Protein AF-A0A9W7DA42-F1 (afdb_monomer)

Sequence (149 aa):
MSKRFKSPNGPFHMNFDGLHAQIKSKHAKTRTVRSLLVSHLFVELWRIIEDDKSFDKTMFHQLSESDREVMAYALKRCKIESREFKKAYNLSIGHHVDRLNMIQSAMKIGNDAPELKSEMKQILNKLYDKGVFSHQIYTQFKKYLHENA

Mean predicted aligned error: 7.53 Å

Solvent-accessible surface area (backbone atoms only — not comparable to full-atom values): 8700 Å² total; per-residue (Å²): 137,85,78,80,77,76,64,90,49,40,67,29,43,80,45,70,61,84,48,40,41,31,39,27,33,72,89,42,81,86,43,70,78,44,74,49,82,52,54,70,65,53,57,52,52,47,45,38,38,71,74,69,69,45,77,63,67,66,58,56,71,70,46,52,73,66,54,51,53,52,47,57,52,46,31,63,56,22,48,54,85,52,70,64,55,53,52,53,53,52,49,60,52,45,54,50,53,53,50,46,54,51,48,54,53,42,42,74,76,69,52,78,54,68,66,54,59,52,50,50,54,52,48,53,52,53,41,45,78,70,60,74,54,54,73,68,60,53,52,53,53,53,49,56,56,62,77,74,106

Secondary structure (DSSP, 8-state):
-------SS-SEEEEEETTEEEEEESS-TT-EEEEEE--HHHHHHHHHHHTS----HHHHHHS-HHHHHHHHHHHHHHT---HHHHHHHHHHHHHHHHHHHHHHHHHHTT---HHHHHHHHHHHHHHHHTTSS-HHHHHHHHHHHHHT-

pLDDT: mean 87.14, std 13.24, range [35.12, 97.69]

Structure (mmCIF, N/CA/C/O backbone):
data_AF-A0A9W7DA42-F1
#
_entry.id   AF-A0A9W7DA42-F1
#
loop_
_atom_site.group_PDB
_atom_site.id
_atom_site.type_symbol
_atom_site.label_atom_id
_atom_site.label_alt_id
_atom_site.label_comp_id
_atom_site.label_asym_id
_atom_site.label_entity_id
_atom_site.label_seq_id
_atom_site.pdbx_PDB_ins_code
_atom_site.Cartn_x
_atom_site.Cartn_y
_atom_site.Cartn_z
_atom_site.occupancy
_atom_site.B_iso_or_equiv
_atom_site.auth_seq_id
_atom_site.auth_comp_id
_atom_site.auth_asym_id
_atom_site.auth_atom_id
_atom_site.pdbx_PDB_model_num
ATOM 1 N N . MET A 1 1 ? -18.629 15.992 36.116 1.00 35.12 1 MET A N 1
ATOM 2 C CA . MET A 1 1 ? -17.876 16.243 34.863 1.00 35.12 1 MET A CA 1
ATOM 3 C C . MET A 1 1 ? -17.207 14.947 34.415 1.00 35.12 1 MET A C 1
ATOM 5 O O . MET A 1 1 ? -16.289 14.487 35.079 1.00 35.12 1 MET A O 1
ATOM 9 N N . SER A 1 2 ? -17.710 14.308 33.354 1.00 35.12 2 SER A N 1
ATOM 10 C CA . SER A 1 2 ? -17.179 13.029 32.859 1.00 35.12 2 SER A CA 1
ATOM 11 C C . SER A 1 2 ? -15.866 13.254 32.100 1.00 35.12 2 SER A C 1
ATOM 13 O O . SER A 1 2 ? -15.833 13.981 31.104 1.00 35.12 2 SER A O 1
ATOM 15 N N . LYS A 1 3 ? -14.769 12.661 32.588 1.00 38.84 3 LYS A N 1
ATOM 16 C CA . LYS A 1 3 ? -13.473 12.658 31.901 1.00 38.84 3 LYS A CA 1
ATOM 17 C C . LYS A 1 3 ? -13.620 11.825 30.624 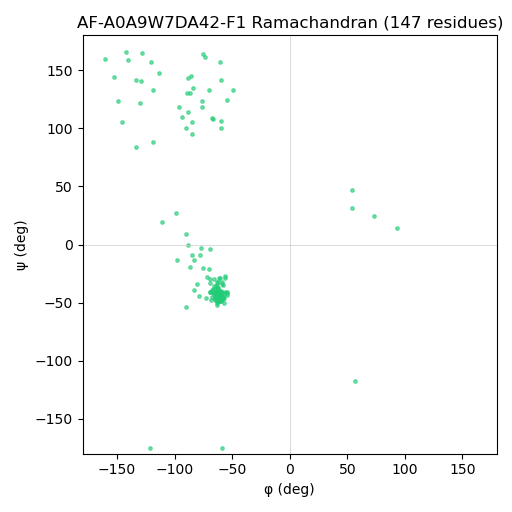1.00 38.84 3 LYS A C 1
ATOM 19 O O . LYS A 1 3 ? -13.731 10.605 30.685 1.00 38.84 3 LYS A O 1
ATOM 24 N N . ARG A 1 4 ? -13.620 12.483 29.458 1.00 43.50 4 ARG A N 1
ATOM 25 C CA . ARG A 1 4 ? -13.501 11.816 28.152 1.00 43.50 4 ARG A CA 1
ATOM 26 C C . ARG A 1 4 ? -12.177 11.051 28.118 1.00 43.50 4 ARG A C 1
ATOM 28 O O . ARG A 1 4 ? -11.130 11.644 27.865 1.00 43.50 4 ARG A O 1
ATOM 35 N N . PHE A 1 5 ? -12.229 9.743 28.346 1.00 40.16 5 PHE A N 1
ATOM 36 C CA . PHE A 1 5 ? -11.137 8.843 28.002 1.00 40.16 5 PHE A CA 1
ATOM 37 C C . PHE A 1 5 ? -10.909 8.949 26.490 1.00 40.16 5 PHE A C 1
ATOM 39 O O . PHE A 1 5 ? -11.727 8.501 25.685 1.00 40.16 5 PHE A O 1
ATOM 46 N N . LYS A 1 6 ? -9.825 9.618 26.084 1.00 46.28 6 LYS A N 1
ATOM 47 C CA . LYS A 1 6 ? -9.362 9.574 24.697 1.00 46.28 6 LYS A CA 1
ATOM 48 C C . LYS A 1 6 ? -8.885 8.144 24.455 1.00 46.28 6 LYS A C 1
ATOM 50 O O . LYS A 1 6 ? -7.878 7.734 25.019 1.00 46.28 6 LYS A O 1
ATOM 55 N N . SER A 1 7 ? -9.646 7.384 23.668 1.00 48.91 7 SER A N 1
ATOM 56 C CA . SER A 1 7 ? -9.208 6.085 23.151 1.00 48.91 7 SER A CA 1
ATOM 57 C C . SER A 1 7 ? -7.811 6.254 22.532 1.00 48.91 7 SER A C 1
ATOM 59 O O . SER A 1 7 ? -7.622 7.217 21.783 1.00 48.91 7 SER A O 1
ATOM 61 N N . PRO A 1 8 ? -6.841 5.372 22.834 1.00 57.50 8 PRO A N 1
ATOM 62 C CA . PRO A 1 8 ? -5.503 5.448 22.239 1.00 57.50 8 PRO A CA 1
ATOM 63 C C . PRO A 1 8 ? -5.553 5.310 20.709 1.00 57.50 8 PRO A C 1
ATOM 65 O O . PRO A 1 8 ? -4.759 5.920 19.997 1.00 57.50 8 PRO A O 1
ATOM 68 N N . ASN A 1 9 ? -6.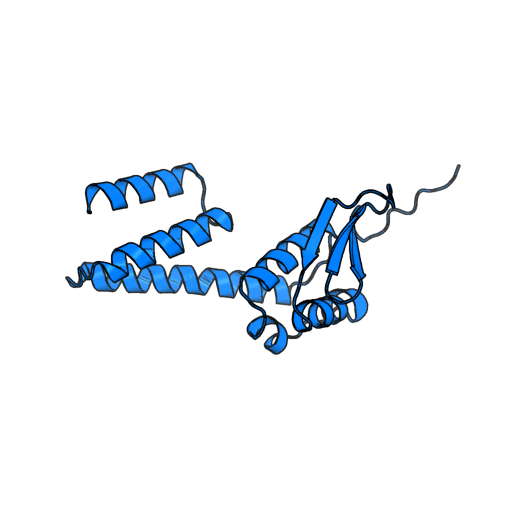559 4.597 20.199 1.00 61.22 9 ASN A N 1
ATOM 69 C CA . ASN A 1 9 ? -6.801 4.405 18.774 1.00 61.22 9 ASN A CA 1
ATOM 70 C C . ASN A 1 9 ? -7.632 5.590 18.239 1.00 61.22 9 ASN A C 1
ATOM 72 O O . ASN A 1 9 ? -8.518 6.094 18.933 1.00 61.22 9 ASN A O 1
ATOM 76 N N . GLY A 1 10 ? -7.398 6.030 17.002 1.00 67.62 10 GLY A N 1
ATOM 77 C CA . GLY A 1 10 ? -7.943 7.265 16.416 1.00 67.62 10 GLY A CA 1
ATOM 78 C C . GLY A 1 10 ? -9.476 7.376 16.354 1.00 67.62 10 GLY A C 1
ATOM 79 O O . GLY A 1 10 ? -10.196 6.512 16.844 1.00 67.62 10 GLY A O 1
ATOM 80 N N . PRO A 1 11 ? -10.030 8.436 15.732 1.00 83.88 11 PRO A N 1
ATOM 81 C CA . PRO A 1 11 ? -11.481 8.660 15.690 1.00 83.88 11 PRO A CA 1
ATOM 82 C C . PRO A 1 11 ? -12.241 7.641 14.822 1.00 83.88 11 PRO A C 1
ATOM 84 O O . PRO A 1 11 ? -13.470 7.683 14.774 1.00 83.88 11 PRO A O 1
ATOM 87 N N . PHE A 1 12 ? -11.529 6.738 14.146 1.00 90.00 12 PHE A N 1
ATOM 88 C CA . PHE A 1 12 ? -12.083 5.714 13.271 1.00 90.00 12 PHE A CA 1
ATOM 89 C C . PHE A 1 12 ? -11.709 4.312 13.755 1.00 90.00 12 PHE A C 1
ATOM 91 O O . PHE A 1 12 ? -10.733 4.142 14.484 1.00 90.00 12 PHE A O 1
ATOM 98 N N . HIS A 1 13 ? -12.507 3.331 13.356 1.00 91.12 13 HIS A N 1
ATOM 99 C CA . HIS A 1 13 ? -12.227 1.906 13.510 1.00 91.12 13 HIS A CA 1
ATOM 100 C C . HIS A 1 13 ? -12.693 1.172 12.254 1.00 91.12 13 HIS A C 1
ATOM 102 O O . HIS A 1 13 ? -13.535 1.692 11.509 1.00 91.12 13 HIS A O 1
ATOM 108 N N . MET A 1 14 ? -12.139 -0.013 12.029 1.00 92.31 14 MET A N 1
ATOM 109 C CA . MET A 1 14 ? -12.608 -0.913 10.989 1.00 92.31 14 MET A CA 1
ATOM 110 C C . MET A 1 14 ? -13.718 -1.804 11.543 1.00 92.31 14 MET A C 1
ATOM 112 O O . MET A 1 14 ? -13.688 -2.210 12.699 1.00 92.31 14 MET A O 1
ATOM 116 N N . ASN A 1 15 ? -14.706 -2.085 10.710 1.00 93.31 15 ASN A N 1
ATOM 117 C CA . ASN A 1 15 ? -15.757 -3.054 10.959 1.00 93.31 15 ASN A CA 1
ATOM 118 C C . ASN A 1 15 ? -15.844 -3.985 9.752 1.00 93.31 15 ASN A C 1
ATOM 120 O O . ASN A 1 15 ? -15.768 -3.509 8.620 1.00 93.31 15 ASN A O 1
ATOM 124 N N . PHE A 1 16 ? -16.060 -5.272 9.993 1.00 93.75 16 PHE A N 1
ATOM 125 C CA . PHE A 1 16 ? -16.197 -6.271 8.939 1.00 93.75 16 PHE A CA 1
ATOM 126 C C . PHE A 1 16 ? -17.575 -6.918 9.000 1.00 93.75 16 PHE A C 1
ATOM 128 O O . PHE A 1 16 ? -18.022 -7.320 10.071 1.00 93.75 16 PHE A O 1
ATOM 135 N N . ASP A 1 17 ? -18.223 -7.022 7.845 1.00 93.00 17 ASP A N 1
ATOM 136 C CA . ASP A 1 17 ? -19.399 -7.861 7.618 1.00 93.00 17 ASP A CA 1
ATOM 137 C C . ASP A 1 17 ? -19.037 -8.894 6.541 1.00 93.00 17 ASP A C 1
ATOM 139 O O . ASP A 1 17 ? -19.081 -8.629 5.334 1.00 93.00 17 ASP A O 1
ATOM 143 N N . GLY A 1 18 ? -18.486 -10.022 6.995 1.00 93.62 18 GLY A N 1
ATOM 144 C CA . GLY A 1 18 ? -17.739 -10.940 6.139 1.00 93.62 18 GLY A CA 1
ATOM 145 C C . GLY A 1 18 ? -16.574 -10.226 5.444 1.00 93.62 18 GLY A C 1
ATOM 146 O O . GLY A 1 18 ? -15.673 -9.703 6.098 1.00 93.62 18 GLY A O 1
ATOM 147 N N . LEU A 1 19 ? -16.616 -10.183 4.111 1.00 94.75 19 LEU A N 1
ATOM 148 C CA . LEU A 1 19 ? -15.619 -9.515 3.265 1.00 94.75 19 LEU A CA 1
ATOM 149 C C . LEU A 1 19 ? -15.915 -8.028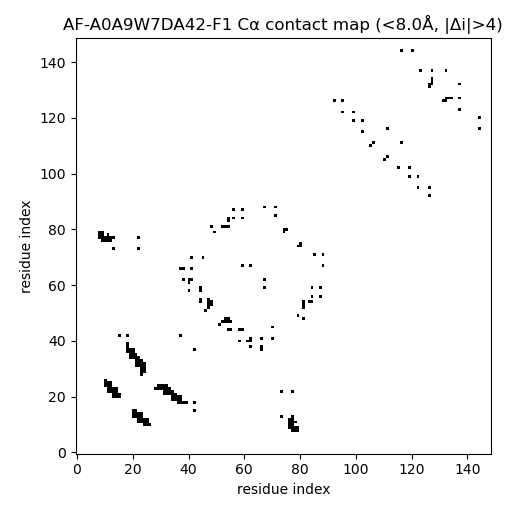 3.007 1.00 94.75 19 LEU A C 1
ATOM 151 O O . LEU A 1 19 ? -15.151 -7.355 2.317 1.00 94.75 19 LEU A O 1
ATOM 155 N N . HIS A 1 20 ? -17.011 -7.490 3.545 1.00 95.06 20 HIS A N 1
ATOM 156 C CA . HIS A 1 20 ? -17.296 -6.062 3.460 1.00 95.06 20 HIS A CA 1
ATOM 157 C C . HIS A 1 20 ? -16.589 -5.318 4.594 1.00 95.06 20 HIS A C 1
ATOM 159 O O . HIS A 1 20 ? -17.025 -5.348 5.746 1.00 95.06 20 HIS A O 1
ATOM 165 N N . ALA A 1 21 ? -15.508 -4.615 4.256 1.00 94.25 21 ALA A N 1
ATOM 166 C CA . ALA A 1 21 ? -14.754 -3.776 5.178 1.00 94.25 21 ALA A CA 1
ATOM 167 C C . ALA A 1 21 ? -15.318 -2.349 5.202 1.00 94.25 21 ALA A C 1
ATOM 169 O O . ALA A 1 21 ? -15.503 -1.706 4.165 1.00 94.25 21 ALA A O 1
ATOM 170 N N . GLN A 1 22 ? -15.568 -1.830 6.402 1.00 94.00 22 GLN A N 1
ATOM 171 C CA . GLN A 1 22 ? -16.158 -0.517 6.638 1.00 94.00 22 GLN A CA 1
ATOM 172 C C . GLN A 1 22 ? -15.332 0.278 7.645 1.00 94.00 22 GLN A C 1
ATOM 174 O O . GLN A 1 22 ? -15.206 -0.107 8.803 1.00 94.00 22 GLN A O 1
ATOM 179 N N . ILE A 1 23 ? -14.851 1.454 7.247 1.00 92.56 23 ILE A N 1
ATOM 180 C CA . ILE A 1 23 ? -14.219 2.400 8.172 1.00 92.56 23 ILE A CA 1
ATOM 181 C C . ILE A 1 23 ? -15.309 3.299 8.750 1.00 92.56 23 ILE A C 1
ATOM 183 O O . ILE A 1 23 ? -15.905 4.109 8.032 1.00 92.56 23 ILE A O 1
ATOM 187 N N . LYS A 1 24 ? -15.558 3.185 10.056 1.00 90.94 24 LYS A N 1
ATOM 188 C CA . LYS A 1 24 ? -16.628 3.903 10.764 1.00 90.94 24 LYS A CA 1
ATOM 189 C C . LYS A 1 24 ? -16.077 4.915 11.756 1.00 90.94 24 LYS A C 1
ATOM 191 O O . LYS A 1 24 ? -15.026 4.719 12.366 1.00 90.94 24 LYS A O 1
ATOM 196 N N . SER A 1 25 ? -16.810 6.012 11.942 1.00 87.75 25 SER A N 1
ATOM 197 C CA . SER A 1 25 ? -16.527 6.965 13.021 1.00 87.75 25 SER A CA 1
ATOM 198 C C . SER A 1 25 ? -16.875 6.355 14.377 1.00 87.75 25 SER A C 1
ATOM 200 O O . SER A 1 25 ? -17.977 5.846 14.570 1.00 87.75 25 SER A O 1
ATOM 202 N N . LYS A 1 26 ? -15.973 6.468 15.356 1.00 81.38 26 LYS A N 1
ATOM 203 C CA . LYS A 1 26 ? -16.246 6.059 16.744 1.00 81.38 26 LYS A CA 1
ATOM 204 C C . LYS A 1 26 ? -17.329 6.913 17.408 1.00 81.38 26 LYS A C 1
ATOM 206 O O . LYS A 1 26 ? -18.036 6.435 18.287 1.00 81.38 26 LYS A O 1
ATOM 211 N N . HIS A 1 27 ? -17.450 8.177 17.000 1.00 79.25 27 HIS A N 1
ATOM 212 C CA . HIS A 1 27 ? -18.349 9.155 17.626 1.00 79.25 27 HIS A CA 1
ATOM 213 C C . HIS A 1 27 ? -19.684 9.326 16.894 1.00 79.25 27 HIS A C 1
ATOM 215 O O . HIS A 1 27 ? -20.609 9.909 17.445 1.00 79.25 27 HIS A O 1
ATOM 221 N N . ALA A 1 28 ? -19.793 8.813 15.670 1.00 76.94 28 ALA A N 1
ATOM 222 C CA . ALA A 1 28 ? -21.021 8.813 14.887 1.00 76.94 28 ALA A CA 1
ATOM 223 C C . ALA A 1 28 ? -21.200 7.413 14.296 1.00 76.94 28 ALA A C 1
ATOM 225 O O . ALA A 1 28 ? -20.772 7.158 13.173 1.00 76.94 28 ALA A O 1
ATOM 226 N N . LYS A 1 29 ? -21.783 6.499 15.087 1.00 64.69 29 LYS A N 1
ATOM 227 C CA . LYS A 1 29 ? -21.857 5.056 14.781 1.00 64.69 29 LYS A CA 1
ATOM 228 C C . LYS A 1 29 ? -22.513 4.739 13.429 1.00 64.69 29 LYS A C 1
ATOM 230 O O . LYS A 1 29 ? -22.175 3.732 12.819 1.00 64.69 29 LYS A O 1
ATOM 235 N N . THR A 1 30 ? -23.407 5.602 12.946 1.00 69.69 30 THR A N 1
ATOM 236 C CA . THR A 1 30 ? -24.086 5.465 11.646 1.00 69.69 30 THR A CA 1
ATOM 237 C C . THR A 1 30 ? -23.262 5.983 10.466 1.00 69.69 30 THR A C 1
ATOM 239 O O 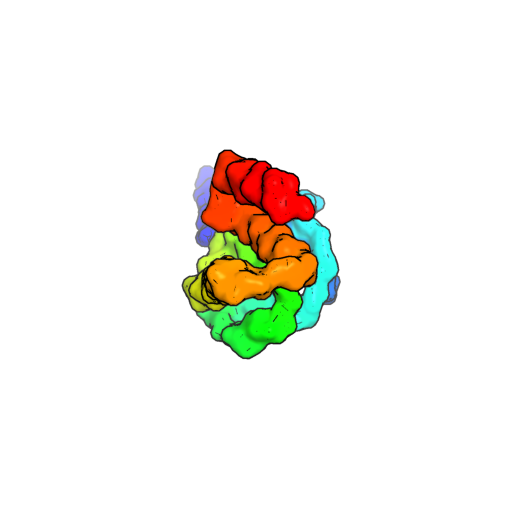. THR A 1 30 ? -23.588 5.703 9.316 1.00 69.69 30 THR A O 1
ATOM 242 N N . ARG A 1 31 ? -22.180 6.733 10.713 1.00 78.50 31 ARG A N 1
ATOM 243 C CA . ARG A 1 31 ? -21.377 7.345 9.654 1.00 78.50 31 ARG A CA 1
ATOM 244 C C . ARG A 1 31 ? -20.256 6.412 9.209 1.00 78.50 31 ARG A C 1
ATOM 246 O O . ARG A 1 31 ? -19.177 6.369 9.813 1.00 78.50 31 ARG A O 1
ATOM 253 N N . THR A 1 32 ? -20.498 5.747 8.088 1.00 83.38 32 THR A N 1
ATOM 254 C CA . THR A 1 32 ? -19.466 5.071 7.300 1.00 83.38 32 THR A CA 1
ATOM 255 C C . THR A 1 32 ? -18.672 6.109 6.514 1.00 83.38 32 THR A C 1
ATOM 257 O O . THR A 1 32 ? -19.230 6.907 5.766 1.00 83.38 32 THR A O 1
ATOM 260 N N . VAL A 1 33 ? -17.355 6.130 6.710 1.00 84.94 33 VAL A N 1
ATOM 261 C CA . VAL A 1 33 ? -16.438 6.996 5.954 1.00 84.94 33 VAL A CA 1
ATOM 262 C C . VAL A 1 33 ? -16.072 6.350 4.630 1.00 84.94 33 VAL A C 1
ATOM 264 O O . VAL A 1 33 ? -15.948 7.035 3.619 1.00 84.94 33 VAL A O 1
ATOM 267 N N . ARG A 1 34 ? -15.876 5.030 4.647 1.00 87.94 34 ARG A N 1
ATOM 268 C CA . ARG A 1 34 ? -15.564 4.247 3.459 1.00 87.94 34 ARG A CA 1
ATOM 269 C C . ARG A 1 34 ? -16.041 2.814 3.640 1.00 87.94 34 ARG A C 1
ATOM 271 O O . ARG A 1 34 ? -15.963 2.296 4.751 1.00 87.94 34 ARG A O 1
ATOM 278 N N . SER A 1 35 ? -16.520 2.212 2.561 1.00 91.38 35 SER A N 1
ATOM 279 C CA . SER A 1 35 ? -16.907 0.805 2.486 1.00 91.38 35 SER A CA 1
ATOM 280 C C . SER A 1 35 ? -16.325 0.212 1.216 1.00 91.38 35 SER A C 1
ATOM 282 O O . SER A 1 35 ? -16.293 0.900 0.195 1.00 91.38 35 SER A O 1
ATOM 284 N N . LEU A 1 36 ? -15.863 -1.029 1.283 1.00 94.19 36 LEU A N 1
ATOM 285 C CA . LEU A 1 36 ? -15.306 -1.738 0.140 1.00 94.19 36 LEU A CA 1
ATOM 286 C C . LEU A 1 36 ? -15.310 -3.254 0.375 1.00 94.19 36 LEU A C 1
ATOM 288 O O . LEU A 1 36 ? -15.369 -3.707 1.518 1.00 94.19 36 LEU A O 1
ATOM 292 N N . LEU A 1 37 ? -15.238 -4.014 -0.714 1.00 95.25 37 LEU A N 1
ATOM 293 C CA . LEU A 1 37 ? -15.011 -5.455 -0.676 1.00 95.25 37 LEU A CA 1
ATOM 294 C C . LEU A 1 37 ? -13.504 -5.720 -0.568 1.00 95.25 37 LEU A C 1
ATOM 296 O O . LEU A 1 37 ? -12.726 -5.080 -1.276 1.00 95.25 37 LEU A O 1
ATOM 300 N N . VAL A 1 38 ? -13.106 -6.637 0.310 1.00 96.25 38 VAL A N 1
ATOM 301 C CA . VAL A 1 38 ? -11.704 -7.034 0.531 1.00 96.25 38 VAL A CA 1
ATOM 302 C C . VAL A 1 38 ? -11.543 -8.551 0.455 1.00 96.25 38 VAL A C 1
ATOM 304 O O . VAL A 1 38 ? -12.523 -9.293 0.513 1.00 96.25 38 VAL A O 1
ATOM 307 N N . SER A 1 39 ? -10.308 -9.030 0.330 1.00 97.06 39 SER A N 1
ATOM 308 C CA . SER A 1 39 ? -10.017 -10.467 0.371 1.00 97.06 39 SER A CA 1
ATOM 309 C C . SER A 1 39 ? -10.087 -11.056 1.788 1.00 97.06 39 SER A C 1
ATOM 311 O O . SER A 1 39 ? -10.024 -10.344 2.788 1.00 97.06 39 SER A O 1
ATOM 313 N N . HIS A 1 40 ? -10.174 -12.386 1.893 1.00 96.94 40 HIS A N 1
ATOM 314 C CA . HIS A 1 40 ? -10.085 -13.085 3.183 1.00 96.94 40 HIS A CA 1
ATOM 315 C C . HIS A 1 40 ? -8.752 -12.809 3.894 1.00 96.94 40 HIS A C 1
ATOM 317 O O . HIS A 1 40 ? -8.738 -12.446 5.067 1.00 96.94 40 HIS A O 1
ATOM 323 N N . LEU A 1 41 ? -7.647 -12.880 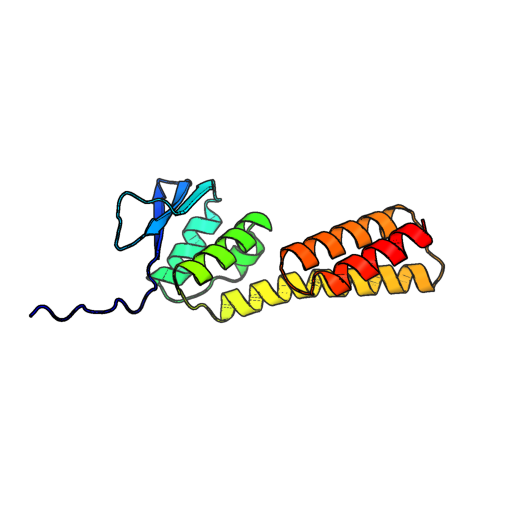3.143 1.00 97.25 41 LEU A N 1
ATOM 324 C CA . LEU A 1 41 ? -6.299 -12.586 3.636 1.00 97.25 41 LEU A CA 1
ATOM 325 C C . LEU A 1 41 ? -6.189 -11.169 4.206 1.00 97.25 41 LEU A C 1
ATOM 327 O O . LEU A 1 41 ? -5.465 -10.949 5.174 1.00 97.25 41 LEU A O 1
ATOM 331 N N . PHE A 1 42 ? -6.910 -10.198 3.632 1.00 97.69 42 PHE A N 1
ATOM 332 C CA . PHE A 1 42 ? -6.967 -8.848 4.187 1.00 97.69 42 PHE A CA 1
ATOM 333 C C . PHE A 1 42 ? -7.553 -8.865 5.599 1.00 97.69 42 PHE A C 1
ATOM 335 O O . PHE A 1 42 ? -6.993 -8.243 6.501 1.00 97.69 42 PHE A O 1
ATOM 342 N N . VAL A 1 43 ? -8.687 -9.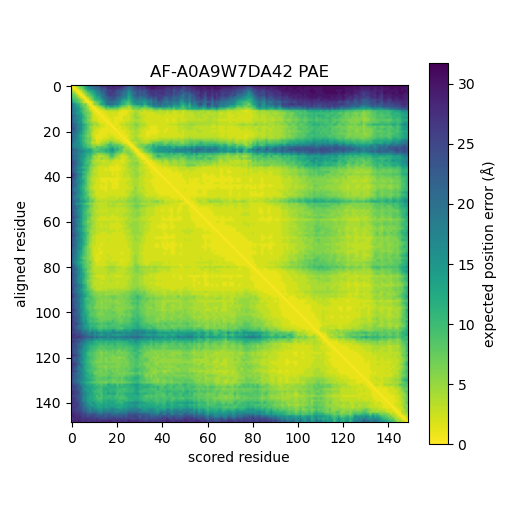547 5.787 1.00 97.12 43 VAL A N 1
ATOM 343 C CA . VAL A 1 43 ? -9.385 -9.608 7.078 1.00 97.12 43 VAL A CA 1
ATOM 344 C C . VAL A 1 43 ? -8.520 -10.316 8.119 1.00 97.12 43 VAL A C 1
ATOM 346 O O . VAL A 1 43 ? -8.407 -9.834 9.244 1.00 97.12 43 VAL A O 1
ATOM 349 N N . GLU A 1 44 ? -7.872 -11.418 7.743 1.00 97.12 44 GLU A N 1
ATOM 350 C CA . GLU A 1 44 ? -6.958 -12.153 8.623 1.00 97.12 44 GLU A CA 1
ATOM 351 C C . GLU A 1 44 ? -5.753 -11.307 9.028 1.00 97.12 44 GLU A C 1
ATOM 353 O O . GLU A 1 44 ? -5.511 -11.119 10.219 1.00 97.12 44 GLU A O 1
ATOM 358 N N . LEU A 1 45 ? -5.042 -10.719 8.060 1.00 97.62 45 LEU A N 1
ATOM 359 C CA . LEU A 1 45 ? -3.880 -9.889 8.362 1.00 97.62 45 LEU A CA 1
ATOM 360 C C . LEU A 1 45 ? -4.269 -8.647 9.177 1.00 97.62 45 LEU A C 1
ATOM 362 O O . LEU A 1 45 ? -3.514 -8.227 10.052 1.00 97.62 45 LEU A O 1
ATOM 366 N N . TRP A 1 46 ? -5.453 -8.075 8.937 1.00 96.75 46 TRP A N 1
ATOM 367 C CA . TRP A 1 46 ? -5.973 -6.992 9.767 1.00 96.75 46 TRP A CA 1
ATOM 368 C C . TRP A 1 46 ? -6.127 -7.423 11.228 1.00 96.75 46 TRP A C 1
ATOM 370 O O . TRP A 1 46 ? -5.661 -6.704 12.107 1.00 96.75 46 TRP A O 1
ATOM 380 N N . ARG A 1 47 ? -6.744 -8.583 11.492 1.00 95.06 47 ARG A N 1
ATOM 381 C CA . ARG A 1 47 ? -6.911 -9.115 12.856 1.00 95.06 47 ARG A CA 1
ATOM 382 C C . ARG A 1 47 ? -5.565 -9.386 13.525 1.00 95.06 47 ARG A C 1
ATOM 384 O O . ARG A 1 47 ? -5.365 -8.956 14.649 1.00 95.06 47 ARG A O 1
ATOM 391 N N . ILE A 1 48 ? -4.606 -9.975 12.811 1.00 96.38 48 ILE A N 1
ATOM 392 C CA . ILE A 1 48 ? -3.236 -10.195 13.317 1.00 96.38 48 ILE A CA 1
ATOM 393 C C . ILE A 1 48 ? -2.583 -8.866 13.747 1.00 96.38 48 ILE A C 1
ATOM 395 O O . ILE A 1 48 ? -1.948 -8.770 14.799 1.00 96.38 48 ILE A O 1
ATOM 399 N N . ILE A 1 49 ? -2.756 -7.810 12.948 1.00 95.81 49 ILE A N 1
ATOM 400 C CA . ILE A 1 49 ? -2.199 -6.488 13.258 1.00 95.81 49 ILE A CA 1
ATOM 401 C C . ILE A 1 49 ? -2.954 -5.808 14.410 1.00 95.81 49 ILE A C 1
ATOM 403 O O . ILE A 1 49 ? -2.332 -5.216 15.297 1.00 95.81 49 ILE A O 1
ATOM 407 N N . GLU A 1 50 ? -4.287 -5.820 14.387 1.00 92.88 50 GLU A N 1
ATOM 408 C CA . GLU A 1 50 ? -5.103 -5.087 15.356 1.00 92.88 50 GLU A CA 1
ATOM 409 C C . GLU A 1 50 ? -5.210 -5.810 16.701 1.00 92.88 50 GLU A C 1
ATOM 411 O O . GLU A 1 50 ? -5.049 -5.154 17.731 1.00 92.88 50 GLU A O 1
ATOM 416 N N . ASP A 1 51 ? -5.434 -7.117 16.709 1.00 91.88 51 ASP A N 1
ATOM 417 C CA . ASP A 1 51 ? -5.703 -7.895 17.918 1.00 91.88 51 ASP A CA 1
ATOM 418 C C . ASP A 1 51 ? -4.393 -8.423 18.516 1.00 91.88 51 ASP A C 1
ATOM 420 O O . ASP A 1 51 ? -4.066 -8.103 19.661 1.00 91.88 51 ASP A O 1
ATOM 424 N N . ASP A 1 52 ? -3.581 -9.115 17.708 1.00 92.25 52 ASP A N 1
ATOM 425 C CA . ASP A 1 52 ? -2.351 -9.774 18.179 1.00 92.25 52 ASP A CA 1
ATOM 426 C C . ASP A 1 52 ? -1.138 -8.833 18.229 1.00 92.25 52 ASP A C 1
ATOM 428 O O . ASP A 1 52 ? -0.077 -9.196 18.739 1.00 92.25 52 ASP A O 1
ATOM 432 N N . LYS A 1 53 ? -1.272 -7.615 17.684 1.00 92.25 53 LYS A N 1
ATOM 433 C CA . LYS A 1 53 ? -0.187 -6.619 17.566 1.00 92.25 53 LYS A CA 1
ATOM 434 C C . LYS A 1 53 ? 1.056 -7.165 16.862 1.00 92.25 53 LYS A C 1
ATOM 436 O O . LYS A 1 53 ? 2.174 -6.736 17.147 1.00 92.25 53 LYS A O 1
ATOM 441 N N . SER A 1 54 ? 0.856 -8.091 15.931 1.00 94.94 54 SER A N 1
ATOM 442 C CA . SER A 1 54 ? 1.923 -8.738 15.172 1.00 94.94 54 SER A CA 1
ATOM 443 C C . SER A 1 54 ? 1.743 -8.509 13.667 1.00 94.94 54 SER A C 1
ATOM 445 O O . SER A 1 54 ? 0.911 -7.709 13.236 1.00 94.94 54 SER A O 1
ATOM 447 N N . PHE A 1 55 ? 2.587 -9.124 12.840 1.00 96.94 55 PHE A N 1
ATOM 448 C CA . PHE A 1 55 ? 2.535 -8.953 11.390 1.00 96.94 55 PHE A CA 1
ATOM 449 C C . PHE A 1 55 ? 3.009 -10.214 10.672 1.00 96.94 55 PHE A C 1
ATOM 451 O O . PHE A 1 55 ? 4.153 -10.637 10.843 1.00 96.94 55 PHE A O 1
ATOM 458 N N . ASP A 1 56 ? 2.153 -10.758 9.808 1.00 97.31 56 ASP A N 1
ATOM 459 C CA . ASP A 1 56 ? 2.505 -11.859 8.917 1.00 97.31 56 ASP A CA 1
ATOM 460 C C . ASP A 1 56 ? 2.958 -11.322 7.548 1.00 97.31 56 ASP A C 1
ATOM 462 O O . ASP A 1 56 ? 2.181 -10.802 6.737 1.00 97.31 56 ASP A O 1
ATOM 466 N N . LYS A 1 57 ? 4.260 -11.462 7.283 1.00 96.12 57 LYS A N 1
ATOM 467 C CA . LYS A 1 57 ? 4.883 -11.020 6.033 1.00 96.12 57 LYS A CA 1
ATOM 468 C C . LYS A 1 57 ? 4.449 -11.866 4.830 1.00 96.12 57 LYS A C 1
ATOM 470 O O . LYS A 1 57 ? 4.362 -11.339 3.721 1.00 96.12 57 LYS A O 1
ATOM 475 N N . THR A 1 58 ? 4.191 -13.155 5.025 1.00 96.19 58 THR A N 1
ATOM 476 C CA . THR A 1 58 ? 3.774 -14.072 3.959 1.00 96.19 58 THR A CA 1
ATOM 477 C C . THR A 1 58 ? 2.371 -13.717 3.486 1.00 96.19 58 THR A C 1
ATOM 479 O O . THR A 1 58 ? 2.172 -13.523 2.287 1.00 96.19 58 THR A O 1
ATOM 482 N N . MET A 1 59 ? 1.435 -13.509 4.418 1.00 97.12 59 MET A N 1
ATOM 483 C CA . MET A 1 59 ? 0.087 -13.030 4.098 1.00 97.12 59 MET A CA 1
ATOM 484 C C . MET A 1 59 ? 0.134 -11.684 3.375 1.00 97.12 59 MET A C 1
ATOM 486 O O . MET A 1 59 ? -0.499 -11.517 2.333 1.00 97.12 59 MET A O 1
ATOM 490 N N . PHE A 1 60 ? 0.950 -10.740 3.857 1.00 97.06 60 PHE A N 1
ATOM 491 C CA . PHE A 1 60 ? 1.139 -9.459 3.175 1.00 97.06 60 PHE A CA 1
ATOM 492 C C . PHE A 1 60 ? 1.576 -9.630 1.710 1.00 97.06 60 PHE A C 1
ATOM 494 O O . PHE A 1 60 ? 1.056 -8.947 0.824 1.00 97.06 60 PHE A O 1
ATOM 501 N N . HIS A 1 61 ? 2.510 -10.544 1.431 1.00 95.44 61 HIS A N 1
ATOM 502 C CA . HIS A 1 61 ? 2.981 -10.809 0.069 1.00 95.44 61 HIS A CA 1
ATOM 503 C C . HIS A 1 61 ? 1.945 -11.499 -0.825 1.00 95.44 61 HIS A C 1
ATOM 505 O O . HIS A 1 61 ? 2.033 -11.369 -2.046 1.00 95.44 61 HIS A O 1
ATOM 511 N N . GLN A 1 62 ? 0.946 -12.159 -0.246 1.00 96.69 62 GLN A N 1
ATOM 512 C CA . GLN A 1 62 ? -0.173 -12.747 -0.981 1.00 96.69 62 GLN A CA 1
ATOM 513 C C . GLN A 1 62 ? -1.317 -11.755 -1.229 1.00 96.69 62 GLN A C 1
ATOM 515 O O . GLN A 1 62 ? -2.109 -11.963 -2.145 1.00 96.69 62 GLN A O 1
ATOM 520 N N . LEU A 1 63 ? -1.394 -10.655 -0.467 1.00 96.50 63 LEU A N 1
ATOM 521 C CA . LEU A 1 63 ? -2.373 -9.600 -0.730 1.00 96.50 63 LEU A CA 1
ATOM 522 C C . LEU A 1 63 ? -2.198 -9.009 -2.128 1.00 96.50 63 LEU A C 1
ATOM 524 O O . LEU A 1 63 ? -1.074 -8.751 -2.574 1.00 96.50 63 LEU A O 1
ATOM 528 N N . SER A 1 64 ? -3.327 -8.709 -2.770 1.00 94.19 64 SER A N 1
ATOM 529 C CA . SER A 1 64 ? -3.347 -7.900 -3.985 1.00 94.19 64 SER A CA 1
ATOM 530 C C . SER A 1 64 ? -2.771 -6.503 -3.717 1.00 94.19 64 SER A C 1
ATOM 532 O O . SER A 1 64 ? -2.768 -6.013 -2.585 1.00 94.19 64 SER A O 1
ATOM 534 N N . GLU A 1 65 ? -2.291 -5.823 -4.763 1.00 90.94 65 GLU A N 1
ATOM 535 C CA . GLU A 1 65 ? -1.816 -4.438 -4.627 1.00 90.94 65 GLU A CA 1
ATOM 536 C C . GLU A 1 65 ? -2.918 -3.530 -4.048 1.00 90.94 65 GLU A C 1
ATOM 538 O O . GLU A 1 65 ? -2.650 -2.743 -3.142 1.00 90.94 65 GLU A O 1
ATOM 543 N N . SER A 1 66 ? -4.167 -3.720 -4.492 1.00 91.00 66 SER A N 1
ATOM 544 C CA . SER A 1 66 ? -5.328 -2.974 -3.997 1.00 91.00 66 SER A CA 1
ATOM 545 C C . SER A 1 66 ? -5.586 -3.215 -2.505 1.00 91.00 66 SER A C 1
ATOM 547 O O . SER A 1 66 ? -5.733 -2.255 -1.749 1.00 91.00 66 SER A O 1
ATOM 549 N N . ASP A 1 67 ? -5.551 -4.469 -2.044 1.00 95.44 67 ASP A N 1
ATOM 550 C CA . ASP A 1 67 ? -5.721 -4.794 -0.622 1.00 95.44 67 ASP A CA 1
ATOM 551 C C . ASP A 1 67 ? -4.641 -4.133 0.246 1.00 95.44 67 ASP A C 1
ATOM 553 O O . ASP A 1 67 ? -4.935 -3.599 1.317 1.00 95.44 67 ASP A O 1
ATOM 557 N N . ARG A 1 68 ? -3.385 -4.107 -0.221 1.00 95.19 68 ARG A N 1
ATOM 558 C CA . ARG A 1 68 ? -2.287 -3.443 0.503 1.00 95.19 68 ARG A CA 1
ATOM 559 C C . ARG A 1 68 ? -2.506 -1.935 0.611 1.00 95.19 68 ARG A C 1
ATOM 561 O O . ARG A 1 68 ? -2.266 -1.365 1.675 1.00 95.19 68 ARG A O 1
ATOM 568 N N . GLU A 1 69 ? -2.969 -1.288 -0.457 1.00 91.88 69 GLU A N 1
ATOM 569 C CA . GLU A 1 69 ? -3.281 0.149 -0.459 1.00 91.88 69 GLU A CA 1
ATOM 570 C C . GLU A 1 69 ? -4.422 0.487 0.497 1.00 91.88 69 GLU A C 1
ATOM 572 O O . GLU A 1 69 ? -4.325 1.422 1.300 1.00 91.88 69 GLU A O 1
ATOM 577 N N . VAL A 1 70 ? -5.492 -0.306 0.448 1.00 93.31 70 VAL A N 1
ATOM 578 C CA . VAL A 1 70 ? -6.616 -0.194 1.373 1.00 93.31 70 VAL A CA 1
ATOM 579 C C . VAL A 1 70 ? -6.129 -0.350 2.805 1.00 93.31 70 VAL A C 1
ATOM 581 O O . VAL A 1 70 ? -6.506 0.450 3.663 1.00 93.31 70 VAL A O 1
ATOM 584 N N . MET A 1 71 ? -5.293 -1.352 3.079 1.00 95.81 71 MET A N 1
ATOM 585 C CA . MET A 1 71 ? -4.810 -1.628 4.428 1.00 95.81 71 MET A CA 1
ATOM 586 C C . MET A 1 71 ? -3.953 -0.468 4.934 1.00 95.81 71 MET A C 1
ATOM 588 O O . MET A 1 71 ? -4.180 0.023 6.038 1.00 95.81 71 MET A O 1
ATOM 592 N N . ALA A 1 72 ? -3.050 0.059 4.101 1.00 94.69 72 ALA A N 1
ATOM 593 C CA . ALA A 1 72 ? -2.245 1.231 4.434 1.00 94.69 72 ALA A CA 1
ATOM 594 C C . ALA A 1 72 ? -3.118 2.461 4.740 1.00 94.69 72 ALA A C 1
ATOM 596 O O . ALA A 1 72 ? -2.897 3.163 5.735 1.00 94.69 72 ALA A O 1
ATOM 597 N N . TYR A 1 73 ? -4.149 2.707 3.924 1.00 92.25 73 TYR A N 1
ATOM 598 C CA . TYR A 1 73 ? -5.126 3.765 4.172 1.00 92.25 73 TYR A CA 1
ATOM 599 C C . TYR A 1 73 ? -5.865 3.552 5.499 1.00 92.25 73 TYR A C 1
ATOM 601 O O . TYR A 1 73 ? -5.974 4.473 6.315 1.00 92.25 73 TYR A O 1
ATOM 609 N N . ALA A 1 74 ? -6.359 2.340 5.731 1.00 93.19 74 ALA A N 1
ATOM 610 C CA . ALA A 1 74 ? -7.153 1.984 6.891 1.00 93.19 74 ALA A CA 1
ATOM 611 C C . ALA A 1 74 ? -6.364 2.077 8.202 1.00 93.19 74 ALA A C 1
ATOM 613 O O . ALA A 1 74 ? -6.848 2.710 9.143 1.00 93.19 74 ALA A O 1
ATOM 614 N N . LEU A 1 75 ? -5.141 1.541 8.246 1.00 94.38 75 LEU A N 1
ATOM 615 C CA . LEU A 1 75 ? -4.243 1.631 9.402 1.00 94.38 75 LEU A CA 1
ATOM 616 C C . LEU A 1 75 ? -3.968 3.097 9.763 1.00 94.38 75 LEU A C 1
ATOM 618 O O . LEU A 1 75 ? -4.158 3.507 10.911 1.00 94.38 75 LEU A O 1
ATOM 622 N N . LYS A 1 76 ? -3.657 3.935 8.761 1.00 91.81 76 LYS A N 1
ATOM 623 C CA . LYS A 1 76 ? -3.449 5.380 8.952 1.00 91.81 76 LYS A CA 1
ATOM 624 C C . LYS A 1 76 ? -4.695 6.080 9.501 1.00 91.81 76 LYS A C 1
ATOM 626 O O . LYS A 1 76 ? -4.591 6.925 10.390 1.00 91.81 76 LYS A O 1
ATOM 631 N N . ARG A 1 77 ? -5.885 5.764 8.978 1.00 90.25 77 ARG A N 1
ATOM 632 C CA . ARG A 1 77 ? -7.150 6.379 9.425 1.00 90.25 77 ARG A CA 1
ATOM 633 C C . ARG A 1 77 ? -7.543 5.935 10.831 1.00 90.25 77 ARG A C 1
ATOM 635 O O . ARG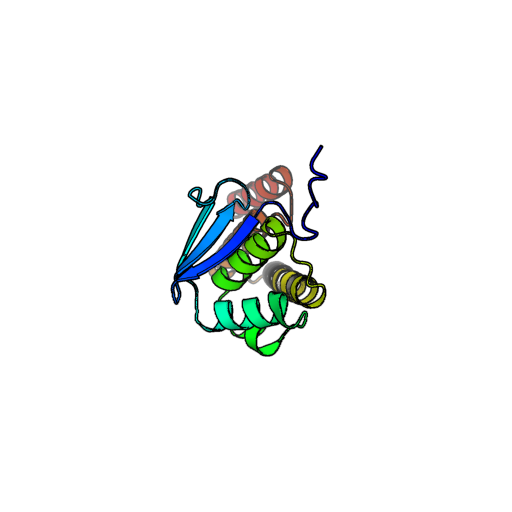 A 1 77 ? -7.974 6.775 11.622 1.00 90.25 77 ARG A O 1
ATOM 642 N N . CYS A 1 78 ? -7.373 4.658 11.152 1.00 91.00 78 CYS A N 1
ATOM 643 C CA . CYS A 1 78 ? -7.691 4.099 12.467 1.00 91.00 78 CYS A CA 1
ATOM 644 C C . CYS A 1 78 ? -6.617 4.422 13.523 1.00 91.00 78 CYS A C 1
ATOM 646 O O . CYS A 1 78 ? -6.860 4.238 14.715 1.00 91.00 78 CYS A O 1
ATOM 648 N N . LYS A 1 79 ? -5.470 4.981 13.102 1.00 91.62 79 LYS A N 1
ATOM 649 C CA . LYS A 1 79 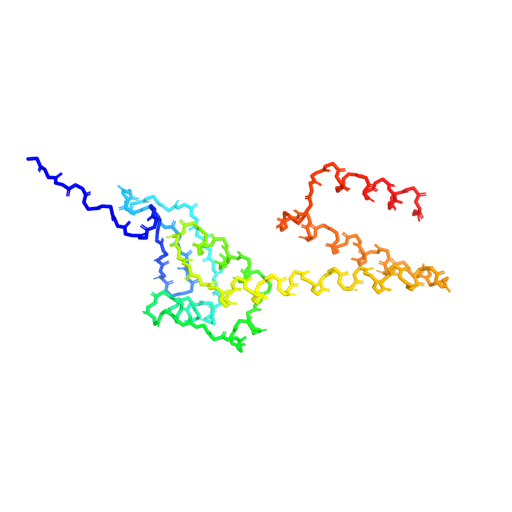? -4.266 5.187 13.923 1.00 91.62 79 LYS A CA 1
ATOM 650 C C . LYS A 1 79 ? -3.806 3.884 14.582 1.00 91.62 79 LYS A C 1
ATOM 652 O O . LYS A 1 79 ? -3.571 3.844 15.785 1.00 91.62 79 LYS A O 1
ATOM 657 N N . ILE A 1 80 ? -3.751 2.821 13.785 1.00 91.62 80 ILE A N 1
ATOM 658 C CA . ILE A 1 80 ? -3.174 1.539 14.183 1.00 91.62 80 ILE A CA 1
ATOM 659 C C . ILE A 1 80 ? -1.740 1.530 13.666 1.00 91.62 80 ILE A C 1
ATOM 661 O O . ILE A 1 80 ? -1.506 1.652 12.463 1.00 91.62 80 ILE A O 1
ATOM 665 N N . GLU A 1 81 ? -0.790 1.433 14.587 1.00 91.50 81 GLU A N 1
ATOM 666 C CA . GLU A 1 81 ? 0.631 1.378 14.264 1.00 91.50 81 GLU A CA 1
ATOM 667 C C . GLU A 1 81 ? 1.047 -0.070 13.983 1.00 91.50 81 GLU A C 1
ATOM 669 O O . GLU A 1 81 ? 0.774 -0.967 14.775 1.00 91.50 81 GLU A O 1
ATOM 674 N N . SER A 1 82 ? 1.736 -0.286 12.864 1.00 94.94 82 SER A N 1
ATOM 675 C CA . SER A 1 82 ? 2.417 -1.543 12.542 1.00 94.94 82 SER A CA 1
ATOM 676 C C . SER A 1 82 ? 3.691 -1.216 11.771 1.00 94.94 82 SER A C 1
ATOM 678 O O . SER A 1 82 ? 3.660 -0.784 10.610 1.00 94.94 82 SER A O 1
ATOM 680 N N . ARG A 1 83 ? 4.837 -1.344 12.447 1.00 94.56 83 ARG A N 1
ATOM 681 C CA . ARG A 1 83 ? 6.140 -0.941 11.899 1.00 94.56 83 ARG A CA 1
ATOM 682 C C . ARG A 1 83 ? 6.551 -1.863 10.758 1.00 94.56 83 ARG A C 1
ATOM 684 O O . ARG A 1 83 ? 7.074 -1.401 9.743 1.00 94.56 83 ARG A O 1
ATOM 691 N N . GLU A 1 84 ? 6.302 -3.150 10.927 1.00 96.12 84 GLU A N 1
ATOM 692 C CA . GLU A 1 84 ? 6.610 -4.220 9.995 1.00 96.12 84 GLU A CA 1
ATOM 693 C C . GLU A 1 84 ? 5.756 -4.092 8.735 1.00 96.12 84 GLU A C 1
ATOM 695 O O . GLU A 1 84 ? 6.318 -4.108 7.638 1.00 96.12 84 GLU A O 1
ATOM 700 N N . PHE A 1 85 ? 4.448 -3.832 8.876 1.00 96.56 85 PHE A N 1
ATOM 701 C CA . PHE A 1 85 ? 3.586 -3.514 7.737 1.00 96.56 85 PHE A CA 1
ATOM 702 C C . PHE A 1 85 ? 4.118 -2.299 6.979 1.00 96.56 85 PHE A C 1
ATOM 704 O O . PHE A 1 85 ? 4.309 -2.359 5.768 1.00 96.56 85 PHE A O 1
ATOM 711 N N . LYS A 1 86 ? 4.419 -1.195 7.680 1.00 95.00 86 LYS A N 1
ATOM 712 C CA . LYS A 1 86 ? 4.937 0.026 7.042 1.00 95.00 86 LYS A CA 1
ATOM 713 C C . LYS A 1 86 ? 6.242 -0.242 6.290 1.00 95.00 86 LYS A C 1
ATOM 715 O O . LYS A 1 86 ? 6.420 0.253 5.178 1.00 95.00 86 LYS A O 1
ATOM 720 N N . LYS A 1 87 ? 7.146 -1.039 6.868 1.00 95.69 87 LYS A N 1
ATOM 721 C CA . LYS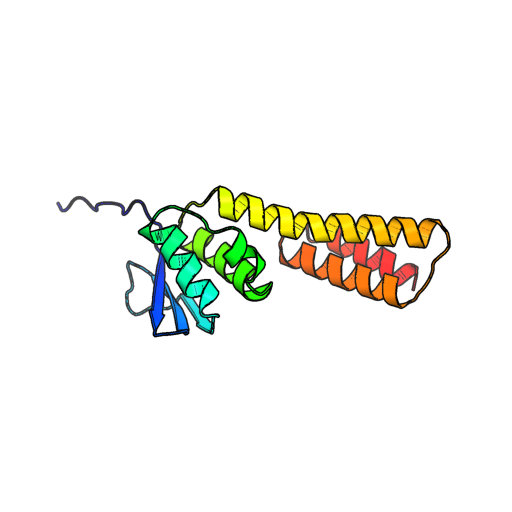 A 1 87 ? 8.396 -1.454 6.218 1.00 95.69 87 LYS A CA 1
ATOM 722 C C . LYS A 1 87 ? 8.115 -2.285 4.962 1.00 95.69 87 LYS A C 1
ATOM 724 O O . LYS A 1 87 ? 8.677 -1.982 3.915 1.00 95.69 87 LYS A O 1
ATOM 729 N N . ALA A 1 88 ? 7.245 -3.290 5.048 1.00 96.00 88 ALA A N 1
ATOM 730 C CA . ALA A 1 88 ? 6.891 -4.154 3.922 1.00 96.00 88 ALA A CA 1
ATOM 731 C C . ALA A 1 88 ? 6.180 -3.384 2.794 1.00 96.00 88 ALA A C 1
ATOM 733 O O . ALA A 1 88 ? 6.509 -3.551 1.620 1.00 96.00 88 ALA A O 1
ATOM 734 N N . TYR A 1 89 ? 5.270 -2.476 3.148 1.00 94.88 89 TYR A N 1
ATOM 735 C CA . TYR A 1 89 ? 4.582 -1.595 2.211 1.00 94.88 89 TYR A CA 1
ATOM 736 C C . TYR A 1 89 ? 5.556 -0.660 1.490 1.00 94.88 89 TYR A C 1
ATOM 738 O O . TYR A 1 89 ? 5.559 -0.606 0.262 1.00 94.88 89 TYR A O 1
ATOM 746 N N . ASN A 1 90 ? 6.460 -0.002 2.219 1.00 92.88 90 ASN A N 1
ATOM 747 C CA . ASN A 1 90 ? 7.473 0.857 1.606 1.00 92.88 90 ASN A CA 1
ATOM 748 C C . ASN A 1 90 ? 8.441 0.075 0.706 1.00 92.88 90 ASN A C 1
ATOM 750 O O . ASN A 1 90 ? 8.831 0.583 -0.340 1.00 92.88 90 ASN A O 1
ATOM 754 N N . LEU A 1 91 ? 8.793 -1.165 1.063 1.00 93.25 91 LEU A N 1
ATOM 755 C CA . LEU A 1 91 ? 9.582 -2.035 0.183 1.00 93.25 91 LEU A CA 1
ATOM 756 C C . LEU A 1 91 ? 8.834 -2.358 -1.117 1.00 93.25 91 LEU A C 1
ATOM 758 O O . LEU A 1 91 ? 9.438 -2.326 -2.184 1.00 93.25 91 LEU A O 1
ATOM 762 N N . SER A 1 92 ? 7.516 -2.587 -1.057 1.00 90.50 92 SER A N 1
ATOM 763 C CA . SER A 1 92 ? 6.717 -2.793 -2.274 1.00 90.50 92 SER A CA 1
ATOM 764 C C . SER A 1 92 ? 6.691 -1.560 -3.186 1.00 90.50 92 SER A C 1
ATOM 766 O O . SER A 1 92 ? 6.694 -1.705 -4.404 1.00 90.50 92 SER A O 1
ATOM 768 N N . ILE A 1 93 ? 6.753 -0.352 -2.610 1.00 90.69 93 ILE A N 1
ATOM 769 C CA . ILE A 1 93 ? 6.947 0.891 -3.371 1.00 90.69 93 ILE A CA 1
ATOM 770 C C . ILE A 1 93 ? 8.358 0.935 -3.974 1.00 90.69 93 ILE A C 1
ATOM 772 O O . ILE A 1 93 ? 8.511 1.317 -5.131 1.00 90.69 93 ILE A O 1
ATOM 776 N N . GLY A 1 94 ? 9.378 0.515 -3.221 1.00 90.75 94 GLY A N 1
ATOM 777 C CA . GLY A 1 94 ? 10.765 0.435 -3.690 1.00 90.75 94 GLY A CA 1
ATOM 778 C C . GLY A 1 94 ? 10.923 -0.398 -4.963 1.00 90.75 94 GLY A C 1
ATOM 779 O O . GLY A 1 94 ? 11.565 0.055 -5.902 1.00 90.75 94 GLY A O 1
ATOM 780 N N . HIS A 1 95 ? 10.226 -1.534 -5.069 1.00 91.25 95 HIS A N 1
ATOM 781 C CA . HIS A 1 95 ? 10.264 -2.366 -6.279 1.00 91.25 95 HIS A CA 1
ATOM 782 C C . HIS A 1 95 ? 9.811 -1.625 -7.549 1.00 91.25 95 HIS A C 1
ATOM 784 O O . HIS A 1 95 ? 10.318 -1.891 -8.638 1.00 91.25 95 HIS A O 1
ATOM 790 N N . HIS A 1 96 ? 8.875 -0.678 -7.436 1.00 91.62 96 HIS A N 1
ATOM 791 C CA . HIS A 1 96 ? 8.491 0.168 -8.568 1.00 91.62 96 HIS A CA 1
ATOM 792 C C . HIS A 1 96 ? 9.623 1.114 -8.980 1.00 91.62 96 HIS A C 1
ATOM 794 O O . HIS A 1 96 ? 9.849 1.313 -10.171 1.00 91.62 96 HIS A O 1
ATOM 800 N N . VAL A 1 97 ? 10.354 1.670 -8.011 1.00 89.50 97 VAL A N 1
ATOM 801 C CA . VAL A 1 97 ? 11.524 2.521 -8.271 1.00 89.50 97 VAL A CA 1
ATOM 802 C C . VAL A 1 97 ? 12.644 1.709 -8.925 1.00 89.50 97 VAL A C 1
ATOM 804 O O . VAL A 1 97 ? 13.211 2.147 -9.924 1.00 89.50 97 VAL A O 1
ATOM 807 N N . ASP A 1 98 ? 12.905 0.497 -8.438 1.00 92.94 98 ASP A N 1
ATOM 808 C CA . ASP A 1 98 ? 13.896 -0.401 -9.036 1.00 92.94 98 ASP A CA 1
ATOM 809 C C . ASP A 1 98 ? 13.528 -0.749 -10.483 1.00 92.94 98 ASP A C 1
ATOM 811 O O . ASP A 1 98 ? 14.375 -0.685 -11.377 1.00 92.94 98 ASP A O 1
ATOM 815 N N . ARG A 1 99 ? 12.244 -1.022 -10.756 1.00 94.25 99 ARG A N 1
ATOM 816 C CA . ARG A 1 99 ? 11.774 -1.288 -12.120 1.00 94.25 99 ARG A CA 1
ATOM 817 C C . ARG A 1 99 ? 11.922 -0.071 -13.037 1.00 94.25 99 ARG A C 1
ATOM 819 O O . ARG A 1 99 ? 12.323 -0.243 -14.186 1.00 94.25 99 ARG A O 1
ATOM 826 N N . LEU A 1 100 ? 11.681 1.146 -12.541 1.00 91.69 100 LEU A N 1
ATOM 827 C CA . LEU A 1 100 ? 11.966 2.372 -13.298 1.00 91.69 100 LEU A CA 1
ATOM 828 C C . LEU A 1 100 ? 13.453 2.492 -13.649 1.00 91.69 100 LEU A C 1
ATOM 830 O O . LEU A 1 100 ? 13.778 2.784 -14.797 1.00 91.69 100 LEU A O 1
ATOM 834 N N . ASN A 1 101 ? 14.351 2.213 -12.700 1.00 90.75 101 ASN A N 1
ATOM 835 C CA . ASN A 1 101 ? 15.797 2.250 -12.939 1.00 90.75 101 ASN A CA 1
ATOM 836 C C . ASN A 1 101 ? 16.233 1.222 -13.994 1.00 90.75 101 ASN A C 1
ATOM 838 O O . ASN A 1 101 ? 17.096 1.517 -14.827 1.00 90.75 101 ASN A O 1
ATOM 842 N N . MET A 1 102 ? 15.620 0.033 -13.995 1.00 93.12 102 MET A N 1
ATOM 843 C CA . MET A 1 102 ? 15.858 -0.990 -15.018 1.00 93.12 102 MET A CA 1
ATOM 844 C C . MET A 1 102 ? 15.400 -0.525 -16.402 1.00 93.12 102 MET A C 1
ATOM 846 O O . MET A 1 102 ? 16.166 -0.634 -17.357 1.00 93.12 102 MET A O 1
ATOM 850 N N . ILE A 1 103 ? 14.184 0.023 -16.511 1.00 92.12 103 ILE A N 1
ATOM 851 C CA . ILE A 1 103 ? 13.657 0.545 -17.780 1.00 92.12 103 ILE A CA 1
ATOM 852 C C . ILE A 1 103 ? 14.545 1.681 -18.298 1.00 92.12 103 ILE A C 1
ATOM 854 O O . ILE A 1 103 ? 14.953 1.668 -19.456 1.00 92.12 103 ILE A O 1
ATOM 858 N N . GLN A 1 104 ? 14.917 2.625 -17.431 1.00 88.38 104 GLN A N 1
ATOM 859 C CA . GLN A 1 104 ? 15.788 3.736 -17.806 1.00 88.38 104 GLN A CA 1
ATOM 860 C C . GLN A 1 104 ? 17.165 3.249 -18.279 1.00 88.38 104 GLN A C 1
ATOM 862 O O . GLN A 1 104 ? 17.706 3.776 -19.250 1.00 88.38 104 GLN A O 1
ATOM 867 N N . SER A 1 105 ? 17.736 2.244 -17.612 1.00 91.00 105 SER A N 1
ATOM 868 C CA . SER A 1 105 ? 19.001 1.629 -18.031 1.00 91.00 105 SER A CA 1
ATOM 869 C C . SER A 1 105 ? 18.875 0.935 -19.388 1.00 91.00 105 SER A C 1
ATOM 871 O O . SER A 1 105 ? 19.762 1.090 -20.221 1.00 91.00 105 SER A O 1
ATOM 873 N N . ALA A 1 106 ? 17.764 0.235 -19.642 1.00 90.88 106 ALA A N 1
ATOM 874 C CA . ALA A 1 106 ? 17.492 -0.413 -20.924 1.00 90.88 106 ALA A CA 1
ATOM 875 C C . ALA A 1 106 ? 17.367 0.603 -22.074 1.00 90.88 106 ALA A C 1
ATOM 877 O O . ALA A 1 106 ? 17.980 0.426 -23.123 1.00 90.88 106 ALA A O 1
ATOM 878 N N . MET A 1 107 ? 16.648 1.708 -21.862 1.00 87.50 107 MET A N 1
ATOM 879 C CA . MET A 1 107 ? 16.538 2.776 -22.863 1.00 87.50 107 MET A CA 1
ATOM 880 C C . MET A 1 107 ? 17.897 3.432 -23.149 1.00 87.50 107 MET A C 1
ATOM 882 O O . MET A 1 107 ? 18.238 3.681 -24.300 1.00 87.50 107 MET A O 1
ATOM 886 N N . LYS A 1 108 ? 18.732 3.650 -22.121 1.00 87.94 108 LYS A N 1
ATOM 887 C CA . LYS A 1 108 ? 20.083 4.224 -22.290 1.00 87.94 108 LYS A CA 1
ATOM 888 C C . LYS A 1 108 ? 21.013 3.377 -23.162 1.00 87.94 108 LYS A C 1
ATOM 890 O O . LYS A 1 108 ? 21.908 3.939 -23.783 1.00 87.94 108 LYS A O 1
ATOM 895 N N . ILE A 1 109 ? 20.827 2.057 -23.193 1.00 92.38 109 ILE A N 1
ATOM 896 C CA . ILE A 1 109 ? 21.608 1.148 -24.049 1.00 92.38 109 ILE A CA 1
ATOM 897 C C . ILE A 1 109 ? 20.968 0.934 -25.433 1.00 92.38 109 ILE A C 1
ATOM 899 O O . ILE A 1 109 ? 21.426 0.074 -26.180 1.00 92.38 109 ILE A O 1
ATOM 903 N N . GLY A 1 110 ? 19.930 1.706 -25.780 1.00 86.94 110 GLY A N 1
ATOM 904 C CA . GLY A 1 110 ? 19.283 1.696 -27.095 1.00 86.94 110 GLY A CA 1
ATOM 905 C C . GLY A 1 110 ? 18.074 0.764 -27.227 1.00 86.94 110 GLY A C 1
ATOM 906 O O . GLY A 1 110 ? 17.653 0.480 -28.345 1.00 86.94 110 GLY A O 1
ATOM 907 N N . ASN A 1 111 ? 17.510 0.252 -26.123 1.00 86.69 111 ASN A N 1
ATOM 908 C CA . ASN A 1 111 ? 16.252 -0.496 -26.174 1.00 86.69 111 ASN A CA 1
ATOM 909 C C . ASN A 1 111 ? 15.049 0.459 -26.125 1.00 86.69 111 ASN A C 1
ATOM 911 O O . ASN A 1 111 ? 14.583 0.833 -25.047 1.00 86.69 111 ASN A O 1
ATOM 915 N N . ASP A 1 112 ? 14.531 0.802 -27.303 1.00 79.94 112 ASP A N 1
ATOM 916 C CA . ASP A 1 112 ? 13.406 1.728 -27.480 1.00 79.94 112 ASP A CA 1
ATOM 917 C C . ASP A 1 112 ? 12.054 1.026 -27.683 1.00 79.94 112 ASP A C 1
ATOM 919 O O . ASP A 1 112 ? 11.136 1.577 -28.296 1.00 79.94 112 ASP A O 1
ATOM 923 N N . ALA A 1 113 ? 11.914 -0.192 -27.157 1.00 87.75 113 ALA A N 1
ATOM 924 C CA . ALA A 1 113 ? 10.675 -0.955 -27.229 1.00 87.75 113 ALA A CA 1
ATOM 925 C C . ALA A 1 113 ? 9.479 -0.133 -26.672 1.00 87.75 113 ALA A C 1
ATOM 927 O O . ALA A 1 113 ? 9.536 0.337 -25.524 1.00 87.75 113 ALA A O 1
ATOM 928 N N . PRO A 1 114 ? 8.390 0.073 -27.446 1.00 84.88 114 PRO A N 1
ATOM 929 C CA . PRO A 1 114 ? 7.241 0.883 -27.024 1.00 84.88 114 PRO A CA 1
ATOM 930 C C . PRO A 1 114 ? 6.607 0.418 -25.706 1.00 84.88 114 PRO A C 1
ATOM 932 O O . PRO A 1 114 ? 6.065 1.224 -24.941 1.00 84.88 114 PRO A O 1
ATOM 935 N N . GLU A 1 115 ? 6.709 -0.877 -25.408 1.00 89.88 115 GLU A N 1
ATOM 936 C CA . GLU A 1 115 ? 6.213 -1.489 -24.180 1.00 89.88 115 GLU A CA 1
ATOM 937 C C . GLU A 1 115 ? 6.921 -0.919 -22.946 1.00 89.88 115 GLU A C 1
ATOM 939 O O . GLU A 1 115 ? 6.264 -0.667 -21.937 1.00 89.88 115 GLU A O 1
ATOM 944 N N . LEU A 1 116 ? 8.226 -0.629 -23.034 1.00 89.06 116 LEU A N 1
ATOM 945 C CA . LEU A 1 116 ? 9.005 -0.061 -21.930 1.00 89.06 116 LEU A CA 1
ATOM 946 C C . LEU A 1 116 ? 8.572 1.372 -21.606 1.00 89.06 116 LEU A C 1
ATOM 948 O O . LEU A 1 116 ? 8.430 1.727 -20.434 1.00 89.06 116 LEU A O 1
ATOM 952 N N . LYS A 1 117 ? 8.295 2.190 -22.631 1.00 86.44 117 LYS A N 1
ATOM 953 C CA . LYS A 1 117 ? 7.751 3.547 -22.440 1.00 86.44 117 LYS A CA 1
ATOM 954 C C . LYS A 1 117 ? 6.363 3.497 -21.792 1.00 86.44 117 LYS A C 1
ATOM 956 O O . LYS A 1 117 ? 6.081 4.272 -20.872 1.00 86.44 117 LYS A O 1
ATOM 961 N N . SER A 1 118 ? 5.509 2.572 -22.240 1.00 89.94 118 SER A N 1
ATOM 962 C CA . SER A 1 118 ? 4.180 2.351 -21.656 1.00 89.94 118 SER A CA 1
ATOM 963 C C . SER A 1 118 ? 4.273 1.910 -20.192 1.00 89.94 118 SER A C 1
ATOM 965 O O . SER A 1 118 ? 3.622 2.496 -19.324 1.00 89.94 118 SER A O 1
ATOM 967 N N . GLU A 1 119 ? 5.144 0.945 -19.893 1.00 92.50 119 GLU A N 1
ATOM 968 C CA . GLU A 1 119 ? 5.382 0.449 -18.539 1.00 92.50 119 GLU A CA 1
ATOM 969 C C . GLU A 1 119 ? 5.916 1.560 -17.620 1.00 92.50 119 GLU A C 1
ATOM 971 O O . GLU A 1 119 ? 5.384 1.768 -16.527 1.00 92.50 119 GLU A O 1
ATOM 976 N N . MET A 1 120 ? 6.893 2.349 -18.080 1.00 91.19 120 MET A N 1
ATOM 977 C CA . MET A 1 120 ? 7.427 3.489 -17.330 1.00 91.19 120 MET A CA 1
ATOM 978 C C . MET A 1 120 ? 6.324 4.486 -16.960 1.00 91.19 120 MET A C 1
ATOM 980 O O . MET A 1 120 ? 6.222 4.908 -15.805 1.00 91.19 120 MET A O 1
ATOM 984 N N . LYS A 1 121 ? 5.449 4.826 -17.915 1.00 90.62 121 LYS A N 1
ATOM 985 C CA . LYS A 1 121 ? 4.302 5.715 -17.678 1.00 90.62 121 LYS A CA 1
ATOM 986 C C . LYS A 1 121 ? 3.341 5.136 -16.638 1.00 90.62 121 LYS A C 1
ATOM 988 O O . LYS A 1 121 ? 2.886 5.869 -15.758 1.00 90.62 121 LYS A O 1
ATOM 993 N N . GLN A 1 122 ? 3.039 3.840 -16.712 1.00 92.06 122 GLN A N 1
ATOM 994 C CA . GLN A 1 122 ? 2.172 3.170 -15.739 1.00 92.06 122 GLN A CA 1
ATOM 995 C C . GLN A 1 122 ? 2.775 3.193 -14.331 1.00 92.06 122 GLN A C 1
ATOM 997 O O . GLN A 1 122 ? 2.076 3.529 -13.375 1.00 92.06 122 GLN A O 1
ATOM 1002 N N . ILE A 1 123 ? 4.071 2.899 -14.193 1.00 92.88 123 ILE A N 1
ATOM 1003 C CA . ILE A 1 123 ? 4.744 2.903 -12.891 1.00 92.88 123 ILE A CA 1
ATOM 1004 C C . ILE A 1 123 ? 4.802 4.319 -12.301 1.00 92.88 123 ILE A C 1
ATOM 1006 O O . ILE A 1 123 ? 4.517 4.502 -11.117 1.00 92.88 123 ILE A O 1
ATOM 1010 N N . LEU A 1 124 ? 5.101 5.338 -13.113 1.00 91.75 124 LEU A N 1
ATOM 1011 C CA . LEU A 1 124 ? 5.104 6.733 -12.660 1.00 91.75 124 LEU A CA 1
ATOM 1012 C C . LEU A 1 124 ? 3.722 7.189 -12.178 1.00 91.75 124 LEU A C 1
ATOM 1014 O O . LEU A 1 124 ? 3.632 7.861 -11.152 1.00 91.75 124 LEU A O 1
ATOM 1018 N N . ASN A 1 125 ? 2.646 6.795 -12.866 1.00 91.44 125 ASN A N 1
ATOM 1019 C CA . ASN A 1 125 ? 1.284 7.066 -12.398 1.00 91.44 125 ASN A CA 1
ATOM 1020 C C . ASN A 1 125 ? 1.033 6.422 -11.027 1.00 91.44 125 ASN A C 1
ATOM 1022 O O . ASN A 1 125 ? 0.597 7.107 -10.107 1.00 91.44 125 ASN A O 1
ATOM 1026 N N . LYS A 1 126 ? 1.404 5.147 -10.850 1.00 90.31 126 LYS A N 1
ATOM 1027 C CA . LYS A 1 126 ? 1.255 4.450 -9.562 1.00 90.31 126 LYS A CA 1
ATOM 1028 C C . LYS A 1 126 ? 2.017 5.138 -8.430 1.00 90.31 126 LYS A C 1
ATOM 1030 O O . LYS A 1 126 ? 1.486 5.302 -7.337 1.00 90.31 126 LYS A O 1
ATOM 1035 N N . LEU A 1 127 ? 3.266 5.539 -8.663 1.00 90.94 127 LEU A N 1
ATOM 1036 C CA . LEU A 1 127 ? 4.073 6.220 -7.646 1.00 90.94 127 LEU A CA 1
ATOM 1037 C C . LEU A 1 127 ? 3.504 7.599 -7.284 1.00 90.94 127 LEU A C 1
ATOM 1039 O O . LEU A 1 127 ? 3.535 7.982 -6.111 1.00 90.94 127 LEU A O 1
ATOM 1043 N N . TYR A 1 128 ? 2.945 8.316 -8.261 1.00 90.12 128 TYR A N 1
ATOM 1044 C CA . TYR A 1 128 ? 2.229 9.566 -8.022 1.00 90.12 128 TYR A CA 1
ATOM 1045 C C . TYR A 1 128 ? 0.981 9.350 -7.160 1.00 90.12 128 TYR A C 1
ATOM 1047 O O . TYR A 1 128 ? 0.820 10.032 -6.148 1.00 90.12 128 TYR A O 1
ATOM 1055 N N . ASP A 1 129 ? 0.150 8.363 -7.498 1.00 87.25 129 ASP A N 1
ATOM 1056 C CA . ASP A 1 129 ? -1.072 8.043 -6.749 1.00 87.25 129 ASP A CA 1
ATOM 1057 C C . ASP A 1 129 ? -0.761 7.607 -5.307 1.00 87.25 129 ASP A C 1
ATOM 1059 O O . ASP A 1 129 ? -1.494 7.928 -4.368 1.00 87.25 129 ASP A O 1
ATOM 1063 N N . LYS A 1 130 ? 0.389 6.951 -5.102 1.00 86.00 130 LYS A N 1
ATOM 1064 C CA . LYS A 1 130 ? 0.923 6.590 -3.778 1.00 86.00 130 LYS A CA 1
ATOM 1065 C C . LYS A 1 130 ? 1.576 7.768 -3.034 1.00 86.00 130 LYS A C 1
ATOM 1067 O O . LYS A 1 130 ? 1.992 7.600 -1.887 1.00 86.00 130 LYS A O 1
ATOM 1072 N N . GLY A 1 131 ? 1.656 8.951 -3.644 1.00 86.19 131 GLY A N 1
ATOM 1073 C CA . GLY A 1 131 ? 2.185 10.175 -3.037 1.00 86.19 131 GLY A CA 1
ATOM 1074 C C . GLY A 1 131 ? 3.705 10.197 -2.871 1.00 86.19 131 GLY A C 1
ATOM 1075 O O . GLY A 1 131 ? 4.208 10.890 -1.989 1.00 86.19 131 GLY A O 1
ATOM 1076 N N . VAL A 1 132 ? 4.439 9.427 -3.680 1.00 87.56 132 VAL A N 1
ATOM 1077 C CA . VAL A 1 132 ? 5.905 9.304 -3.584 1.00 87.56 132 VAL A CA 1
ATOM 1078 C C . VAL A 1 132 ? 6.617 10.589 -4.010 1.00 87.56 132 VAL A C 1
ATOM 1080 O O . VAL A 1 132 ? 7.681 10.910 -3.486 1.00 87.56 132 VAL A O 1
ATOM 1083 N N . PHE A 1 133 ? 6.027 11.358 -4.923 1.00 87.75 133 PHE A N 1
ATOM 1084 C CA . PHE A 1 133 ? 6.548 12.650 -5.364 1.00 87.75 133 PHE A CA 1
ATOM 1085 C C . PHE A 1 133 ? 5.424 13.657 -5.615 1.00 87.75 133 PHE A C 1
ATOM 1087 O O . PHE A 1 133 ? 4.244 13.312 -5.678 1.00 87.75 133 PHE A O 1
ATOM 1094 N N . SER A 1 134 ? 5.796 14.934 -5.730 1.00 88.25 134 SER A N 1
ATOM 1095 C CA . SER A 1 134 ? 4.849 16.039 -5.872 1.00 88.25 134 SER A CA 1
ATOM 1096 C C . SER A 1 134 ? 4.206 16.094 -7.263 1.00 88.25 134 SER A C 1
ATOM 1098 O O . SER A 1 134 ? 4.739 15.590 -8.254 1.00 88.25 134 SER A O 1
ATOM 1100 N N . HIS A 1 135 ? 3.075 16.796 -7.356 1.00 89.31 135 HIS A N 1
ATOM 1101 C CA . HIS A 1 135 ? 2.400 17.064 -8.629 1.00 89.31 135 HIS A CA 1
ATOM 1102 C C . HIS A 1 135 ? 3.287 17.812 -9.640 1.00 89.31 135 HIS A C 1
ATOM 1104 O O . HIS A 1 135 ? 3.211 17.565 -10.844 1.00 89.31 135 HIS A O 1
ATOM 1110 N N . GLN A 1 136 ? 4.165 18.695 -9.153 1.00 89.94 136 GLN A N 1
ATOM 1111 C CA . GLN A 1 136 ? 5.125 19.415 -9.993 1.00 89.94 136 GLN A CA 1
ATOM 1112 C C . GLN A 1 136 ? 6.099 18.443 -10.672 1.00 89.94 136 GLN A C 1
ATOM 1114 O O . GLN A 1 136 ? 6.251 18.487 -11.891 1.00 89.94 136 GLN A O 1
ATOM 1119 N N . ILE A 1 137 ? 6.681 17.518 -9.900 1.00 86.50 137 ILE A N 1
ATOM 1120 C CA . ILE A 1 137 ? 7.593 16.482 -10.405 1.00 86.50 137 ILE A CA 1
ATOM 1121 C C . ILE A 1 137 ? 6.868 15.568 -11.403 1.00 86.50 137 ILE A C 1
ATOM 1123 O O . ILE A 1 137 ? 7.360 15.313 -12.499 1.00 86.50 137 ILE A O 1
ATOM 1127 N N . TYR A 1 138 ? 5.653 15.131 -11.070 1.00 89.12 138 TYR A N 1
ATOM 1128 C CA . TYR A 1 138 ? 4.844 14.300 -11.963 1.00 89.12 138 TYR A CA 1
ATOM 1129 C C . TYR A 1 138 ? 4.559 14.976 -13.315 1.00 89.12 138 TYR A C 1
ATOM 1131 O O . TYR A 1 138 ? 4.631 14.343 -14.370 1.00 89.12 138 TYR A O 1
ATOM 1139 N N . THR A 1 139 ? 4.275 16.279 -13.300 1.00 87.56 139 THR A N 1
ATOM 1140 C CA . THR A 1 139 ? 4.012 17.056 -14.518 1.00 87.56 139 THR A CA 1
ATOM 1141 C C . THR A 1 139 ? 5.259 17.178 -15.395 1.00 87.56 139 THR A C 1
ATOM 1143 O O . THR A 1 139 ? 5.151 17.076 -16.616 1.00 87.56 139 THR A O 1
ATOM 1146 N N . GLN A 1 140 ? 6.443 17.341 -14.795 1.00 86.75 140 GLN A N 1
ATOM 1147 C CA . GLN A 1 140 ? 7.715 17.333 -15.529 1.00 86.75 140 GLN A CA 1
ATOM 1148 C C . GLN A 1 140 ? 7.946 15.989 -16.231 1.00 86.75 140 GLN A C 1
ATOM 1150 O O . GLN A 1 140 ? 8.249 15.969 -17.423 1.00 86.75 140 GLN A O 1
ATOM 1155 N N . PHE A 1 141 ? 7.709 14.870 -15.541 1.00 84.88 141 PHE A N 1
ATOM 1156 C CA . PHE A 1 141 ? 7.820 13.543 -16.151 1.00 84.88 141 PHE A CA 1
ATOM 1157 C C . PHE A 1 141 ? 6.845 13.334 -17.312 1.00 84.88 141 PHE A C 1
ATOM 1159 O O . PHE A 1 141 ? 7.227 12.777 -18.340 1.00 84.88 141 PHE A O 1
ATOM 1166 N N . LYS A 1 142 ? 5.596 13.802 -17.186 1.00 83.69 142 LYS A N 1
ATOM 1167 C CA . LYS A 1 142 ? 4.623 13.720 -18.285 1.00 83.69 142 LYS A CA 1
ATOM 1168 C C . LYS A 1 142 ? 5.075 14.469 -19.532 1.00 83.69 142 LYS A C 1
ATOM 1170 O O . LYS A 1 142 ? 4.877 13.949 -20.623 1.00 83.69 142 LYS A O 1
ATOM 1175 N N . LYS A 1 143 ? 5.664 15.659 -19.373 1.00 82.69 143 LYS A N 1
ATOM 1176 C CA . LYS A 1 143 ? 6.196 16.441 -20.499 1.00 82.69 143 LYS A CA 1
ATOM 1177 C C . LYS A 1 143 ? 7.337 15.704 -21.190 1.00 82.69 143 LYS A C 1
ATOM 1179 O O . LYS A 1 143 ? 7.242 15.453 -22.383 1.00 82.69 143 LYS A O 1
ATOM 1184 N N . TYR A 1 144 ? 8.321 15.235 -20.420 1.00 77.94 144 TYR A N 1
ATOM 1185 C CA . TYR A 1 144 ? 9.445 14.452 -20.943 1.00 77.94 144 TYR A CA 1
ATOM 1186 C C . TYR A 1 144 ? 8.988 13.216 -21.734 1.00 77.94 144 TYR A C 1
ATOM 1188 O O . TYR A 1 144 ? 9.522 12.915 -22.797 1.00 77.94 144 TYR A O 1
ATOM 1196 N N . LEU A 1 145 ? 7.970 12.508 -21.240 1.00 74.44 145 LEU A N 1
ATOM 1197 C CA . LEU A 1 145 ? 7.413 11.336 -21.914 1.00 74.44 145 LEU A CA 1
ATOM 1198 C C . LEU A 1 145 ? 6.598 11.661 -23.170 1.00 74.44 145 LEU A C 1
ATOM 1200 O O . LEU A 1 145 ? 6.504 10.809 -24.045 1.00 74.44 145 LEU A O 1
ATOM 1204 N N . HIS A 1 146 ? 5.987 12.844 -23.245 1.00 70.12 146 HIS A N 1
ATOM 1205 C CA . HIS A 1 146 ? 5.251 13.297 -24.427 1.00 70.12 146 HIS A CA 1
ATOM 1206 C C . HIS A 1 146 ? 6.171 13.859 -25.514 1.00 70.12 146 HIS A C 1
ATOM 1208 O O . HIS A 1 146 ? 5.873 13.687 -26.687 1.00 70.12 146 HIS A O 1
ATOM 1214 N N . GLU A 1 147 ? 7.267 14.516 -25.136 1.00 60.19 147 GLU A N 1
ATOM 1215 C CA . GLU A 1 147 ? 8.242 15.100 -26.069 1.00 60.19 147 GLU A CA 1
ATOM 1216 C C . GLU A 1 147 ? 9.155 14.043 -26.719 1.00 60.19 147 GLU A C 1
ATOM 1218 O O . GLU A 1 147 ? 9.724 14.297 -27.774 1.00 60.19 147 GLU A O 1
ATOM 1223 N N . ASN A 1 148 ? 9.276 12.853 -26.115 1.00 55.56 148 ASN A N 1
ATOM 1224 C CA . ASN A 1 148 ? 10.085 11.729 -26.611 1.00 55.56 148 ASN A CA 1
ATOM 1225 C C . ASN A 1 148 ? 9.237 10.528 -27.093 1.00 55.56 148 ASN A C 1
ATOM 1227 O O . ASN A 1 148 ? 9.736 9.394 -27.127 1.00 55.56 148 ASN A O 1
ATOM 1231 N N . ALA A 1 149 ? 7.951 10.742 -27.387 1.00 52.22 149 ALA A N 1
ATOM 1232 C CA . ALA A 1 149 ? 7.038 9.751 -27.969 1.00 52.22 149 ALA A CA 1
ATOM 1233 C C . ALA A 1 149 ? 6.926 9.955 -29.481 1.00 52.22 149 ALA A C 1
ATOM 1235 O O . ALA A 1 149 ? 6.960 8.922 -30.182 1.00 52.22 149 ALA A O 1
#

Radius of gyration: 19.61 Å; Cα contacts (8 Å, |Δi|>4): 133; chains: 1; bounding box: 46×34×63 Å

Organism: NCBI:txid1490495

Foldseek 3Di:
DDDPPPDPWDQWDWDDPPQWIFIAGPVHRPDTPDIDGADPLLVVQVCCCPPVVDGDLVSVVVGDPVSLVVSVVRCVRRVRDDPVSVVSSVVVLVVLVVLLVVLVVCVVVPNPPVVSLVSNLVSLVVCVVVVVDDPVVSVVVVVVSVVVD

Nearest PDB structures (foldseek):
  3dw8-assembly2_E  TM=5.572E-01  e=1.577E+00  Homo sapiens
  6tdu-assembly1_C  TM=3.062E-01  e=2.907E+00  Euglena gracilis
  6gkf-assembly2_D  TM=3.114E-01  e=9.292E+00  Homo sapiens
  8v8i-assembly1_B  TM=1.791E-01  e=4.742E+00  Homo sapiens